Protein AF-A0A924JTC8-F1 (afdb_monomer)

Radius of gyration: 13.5 Å; Cα contacts (8 Å, |Δi|>4): 48; chains: 1; bounding box: 22×36×29 Å

Sequence (80 aa):
MTISDESIPAFVLSRLASAHPDTVDRLYRLVLKRPAFRWATEGDALLRERKPLWFATADLPDLTLMPQIVVDAMARATTP

Solvent-accessible surface area (backbone atoms only — not comparable to full-atom values): 5029 Å² total; per-residue (Å²): 140,72,87,79,57,78,64,63,51,70,66,57,56,53,50,48,36,72,78,35,49,69,61,43,24,53,50,48,16,61,75,70,68,36,84,82,52,45,49,94,81,45,38,68,61,50,41,49,74,77,42,40,73,75,68,74,39,98,72,66,60,97,75,70,81,71,51,66,71,57,56,55,52,50,54,62,72,71,55,132

Structure (mmCIF, N/CA/C/O backbone):
data_AF-A0A924JTC8-F1
#
_entry.id   AF-A0A924JTC8-F1
#
loop_
_atom_site.group_PDB
_atom_site.id
_atom_site.type_symbol
_atom_site.label_atom_id
_atom_site.label_alt_id
_atom_site.label_comp_id
_atom_site.label_asym_id
_atom_site.label_entity_id
_atom_site.label_seq_id
_atom_site.pdbx_PDB_ins_code
_atom_site.Cartn_x
_atom_site.Cartn_y
_atom_site.Cartn_z
_atom_site.occupancy
_atom_site.B_iso_or_equiv
_atom_site.auth_seq_id
_atom_site.auth_comp_id
_atom_site.auth_asym_id
_atom_site.auth_atom_id
_atom_site.pdbx_PDB_model_num
ATOM 1 N N . MET A 1 1 ? 13.767 5.083 9.747 1.00 38.50 1 MET A N 1
ATOM 2 C CA . MET A 1 1 ? 13.150 3.851 9.218 1.00 38.50 1 MET A CA 1
ATOM 3 C C . MET A 1 1 ? 12.594 4.181 7.845 1.00 38.50 1 MET A C 1
ATOM 5 O O . MET A 1 1 ? 11.553 4.813 7.737 1.00 38.50 1 MET A O 1
ATOM 9 N N . THR A 1 2 ? 13.388 3.926 6.814 1.00 39.84 2 THR A N 1
ATOM 10 C CA . THR A 1 2 ? 13.144 4.350 5.431 1.00 39.84 2 THR A CA 1
ATOM 11 C C . THR A 1 2 ? 12.333 3.261 4.728 1.00 39.84 2 THR A C 1
ATOM 13 O O . THR A 1 2 ? 12.721 2.103 4.777 1.00 39.84 2 THR A O 1
ATOM 16 N N . ILE A 1 3 ? 11.220 3.619 4.078 1.00 53.34 3 ILE A N 1
ATOM 17 C CA . ILE A 1 3 ? 10.321 2.702 3.334 1.00 53.34 3 ILE A CA 1
ATOM 18 C C . ILE A 1 3 ? 10.975 2.067 2.086 1.00 53.34 3 ILE A C 1
ATOM 20 O O . ILE A 1 3 ? 10.346 1.293 1.371 1.00 53.34 3 ILE A O 1
ATOM 24 N N . SER A 1 4 ? 12.248 2.355 1.826 1.00 52.72 4 SER A N 1
ATOM 25 C CA . SER A 1 4 ? 13.013 1.851 0.683 1.00 52.72 4 SER A CA 1
ATOM 26 C C . SER A 1 4 ? 13.482 0.405 0.864 1.00 52.72 4 SER A C 1
ATOM 28 O O . SER A 1 4 ? 14.572 0.058 0.422 1.00 52.72 4 SER A O 1
ATOM 30 N N . ASP A 1 5 ? 12.694 -0.435 1.534 1.00 54.72 5 ASP A N 1
ATOM 31 C CA . ASP A 1 5 ? 12.946 -1.867 1.498 1.00 54.72 5 ASP A CA 1
ATOM 32 C C . ASP A 1 5 ? 12.493 -2.378 0.123 1.00 54.72 5 ASP A C 1
ATOM 34 O O . ASP A 1 5 ? 11.299 -2.529 -0.178 1.00 54.72 5 ASP A O 1
ATOM 38 N N . GLU A 1 6 ? 13.462 -2.536 -0.777 1.00 58.41 6 GLU A N 1
ATOM 39 C CA . GLU A 1 6 ? 13.236 -3.085 -2.111 1.00 58.41 6 GLU A CA 1
ATOM 40 C C . GLU A 1 6 ? 12.781 -4.546 -2.068 1.00 58.41 6 GLU A C 1
ATOM 42 O O . GLU A 1 6 ? 12.224 -5.018 -3.057 1.00 58.41 6 GLU A O 1
ATOM 47 N N . SER A 1 7 ? 12.912 -5.230 -0.923 1.00 61.62 7 SER A N 1
ATOM 48 C CA . SER A 1 7 ? 12.537 -6.638 -0.797 1.00 61.62 7 SER A CA 1
ATOM 49 C C . SER A 1 7 ? 11.039 -6.886 -0.936 1.00 61.62 7 SER A C 1
ATOM 51 O O . SER A 1 7 ? 10.659 -7.976 -1.344 1.00 61.62 7 SER A O 1
ATOM 53 N N . ILE A 1 8 ? 10.179 -5.905 -0.632 1.00 69.62 8 ILE A N 1
ATOM 54 C CA . ILE A 1 8 ? 8.726 -6.082 -0.745 1.00 69.62 8 ILE A CA 1
ATOM 55 C C . ILE A 1 8 ? 8.258 -5.665 -2.148 1.00 69.62 8 ILE A C 1
ATOM 57 O O . ILE A 1 8 ? 8.341 -4.475 -2.487 1.00 69.62 8 ILE A O 1
ATOM 61 N N . PRO A 1 9 ? 7.714 -6.594 -2.955 1.00 76.69 9 PRO A N 1
ATOM 62 C CA . PRO A 1 9 ? 7.157 -6.277 -4.263 1.00 76.69 9 PRO A CA 1
ATOM 63 C C . PRO A 1 9 ? 5.998 -5.282 -4.200 1.00 76.69 9 PRO A C 1
ATOM 65 O O . PRO A 1 9 ? 5.163 -5.339 -3.293 1.00 76.69 9 PRO A O 1
ATOM 68 N N . ALA A 1 10 ? 5.885 -4.414 -5.210 1.00 80.06 10 ALA A N 1
ATOM 69 C CA . ALA A 1 10 ? 4.783 -3.452 -5.309 1.00 80.06 10 ALA A CA 1
ATOM 70 C C . ALA A 1 10 ? 3.403 -4.144 -5.293 1.00 80.06 10 ALA A C 1
ATOM 72 O O . ALA A 1 10 ? 2.486 -3.677 -4.619 1.00 80.06 10 ALA A O 1
ATOM 73 N N . PHE A 1 11 ? 3.273 -5.306 -5.945 1.00 80.19 11 PHE A N 1
ATOM 74 C CA . PHE A 1 11 ? 2.012 -6.055 -5.974 1.00 80.19 11 PHE A CA 1
ATOM 75 C C . PHE A 1 11 ? 1.594 -6.592 -4.596 1.00 80.19 11 PHE A C 1
ATOM 77 O O . PHE A 1 11 ? 0.398 -6.680 -4.319 1.00 80.19 11 PHE A O 1
ATOM 84 N N . VAL A 1 12 ? 2.547 -6.935 -3.716 1.00 81.44 12 VAL A N 1
ATOM 85 C CA . VAL A 1 12 ? 2.244 -7.401 -2.350 1.00 81.44 12 VAL A CA 1
ATOM 86 C C . VAL A 1 12 ? 1.590 -6.274 -1.563 1.00 81.44 12 VAL A C 1
ATOM 88 O O . VAL A 1 12 ? 0.583 -6.495 -0.894 1.00 81.44 12 VAL A O 1
ATOM 91 N N . LEU A 1 13 ? 2.112 -5.053 -1.699 1.00 82.62 13 LEU A N 1
ATOM 92 C CA . LEU A 1 13 ? 1.543 -3.866 -1.065 1.00 82.62 13 LEU A CA 1
ATOM 93 C C . LEU A 1 13 ? 0.134 -3.572 -1.600 1.00 82.62 13 LEU A C 1
ATOM 95 O O . LEU A 1 13 ? -0.784 -3.357 -0.811 1.00 82.62 13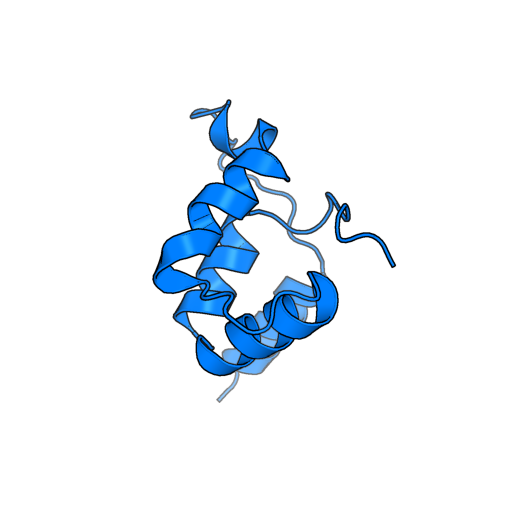 LEU A O 1
ATOM 99 N N . SER A 1 14 ? -0.071 -3.664 -2.918 1.00 83.88 14 SER A N 1
ATOM 100 C CA . SER A 1 14 ? -1.401 -3.516 -3.529 1.00 83.88 14 SER A CA 1
ATOM 101 C C . SER A 1 14 ? -2.398 -4.578 -3.048 1.00 83.88 14 SER A C 1
ATOM 103 O O . SER A 1 14 ? -3.559 -4.263 -2.772 1.00 83.88 14 SER A O 1
ATOM 105 N N . ARG A 1 15 ? -1.956 -5.834 -2.895 1.00 85.31 15 ARG A N 1
ATOM 106 C CA . ARG A 1 15 ? -2.800 -6.933 -2.404 1.00 85.31 15 ARG A CA 1
ATOM 107 C C . ARG A 1 15 ? -3.166 -6.751 -0.933 1.00 85.31 15 ARG A C 1
ATOM 109 O O . ARG A 1 15 ? -4.330 -6.912 -0.579 1.00 85.31 15 ARG A O 1
ATOM 1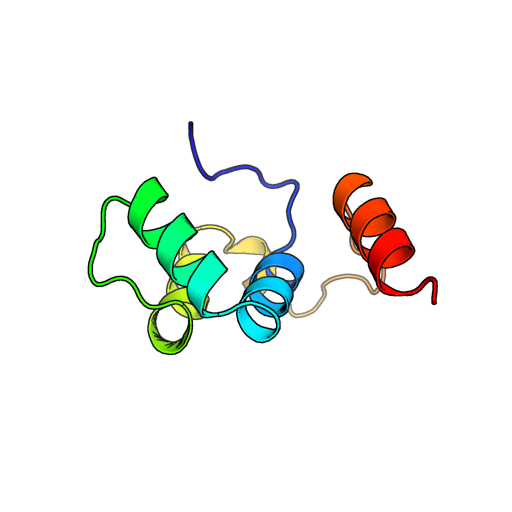16 N N . LEU A 1 16 ? -2.203 -6.363 -0.097 1.00 84.88 16 LEU A N 1
ATOM 117 C CA . LEU A 1 16 ? -2.438 -6.048 1.314 1.00 84.88 16 LEU A CA 1
ATOM 118 C C . LEU A 1 16 ? -3.435 -4.904 1.475 1.00 84.88 16 LEU A C 1
ATOM 120 O O . LEU A 1 16 ? -4.322 -4.987 2.315 1.00 84.88 16 LEU A O 1
ATOM 124 N N . ALA A 1 17 ? -3.333 -3.867 0.648 1.00 87.94 17 ALA A N 1
ATOM 125 C CA . ALA A 1 17 ? -4.267 -2.754 0.701 1.00 87.94 17 ALA A CA 1
ATOM 126 C C . ALA A 1 17 ? -5.676 -3.120 0.240 1.00 87.94 17 ALA A C 1
ATOM 128 O O . ALA A 1 17 ? -6.649 -2.594 0.769 1.00 87.94 17 ALA A O 1
ATOM 129 N N . SER A 1 18 ? -5.787 -4.041 -0.718 1.00 86.25 18 SER A N 1
ATOM 130 C CA . SER A 1 18 ? -7.083 -4.560 -1.161 1.00 86.25 18 SER A CA 1
ATOM 131 C C . SER A 1 18 ? -7.746 -5.417 -0.077 1.00 86.25 18 SER A C 1
ATOM 133 O O . SER A 1 18 ? -8.956 -5.345 0.106 1.00 86.25 18 SER A O 1
ATOM 135 N N . ALA A 1 19 ? -6.960 -6.211 0.659 1.00 87.56 19 ALA A N 1
ATOM 136 C CA . ALA A 1 19 ? -7.458 -7.073 1.732 1.00 87.56 19 ALA A CA 1
ATOM 137 C C . ALA A 1 19 ? -7.719 -6.320 3.052 1.00 87.56 19 ALA A C 1
ATOM 139 O O . ALA A 1 19 ? -8.644 -6.659 3.787 1.00 87.56 19 ALA A O 1
ATOM 140 N N . HIS A 1 20 ? -6.907 -5.306 3.363 1.00 87.88 20 HIS A N 1
ATOM 141 C CA . HIS A 1 20 ? -6.914 -4.588 4.641 1.00 87.88 20 HIS A CA 1
ATOM 142 C C . HIS A 1 20 ? -6.786 -3.064 4.444 1.00 87.88 20 HIS A C 1
ATOM 144 O O . HIS A 1 20 ? -5.800 -2.461 4.885 1.00 87.88 20 HIS A O 1
ATOM 150 N N . PRO A 1 21 ? -7.771 -2.414 3.797 1.00 86.81 21 PRO A N 1
ATOM 151 C CA . PRO A 1 21 ? -7.668 -1.013 3.383 1.00 86.81 21 PRO A CA 1
ATOM 152 C C . PRO A 1 21 ? -7.431 -0.050 4.555 1.00 86.81 21 PRO A C 1
ATOM 154 O O . PRO A 1 21 ? -6.518 0.772 4.496 1.00 86.81 21 PRO A O 1
ATOM 157 N N . ASP A 1 22 ? -8.166 -0.195 5.662 1.00 89.38 22 ASP A N 1
ATOM 158 C CA . ASP A 1 22 ? -8.027 0.693 6.827 1.00 89.38 22 ASP A CA 1
ATOM 159 C C . ASP A 1 22 ? -6.673 0.541 7.531 1.00 89.38 22 ASP A C 1
ATOM 161 O O . ASP A 1 22 ? -6.075 1.516 8.001 1.00 89.38 22 ASP A O 1
ATOM 165 N N . THR A 1 23 ? -6.169 -0.694 7.605 1.00 88.50 23 THR A N 1
ATOM 166 C CA . THR A 1 23 ? -4.871 -1.001 8.211 1.00 88.50 23 THR A CA 1
ATOM 167 C C . THR A 1 23 ? -3.741 -0.390 7.394 1.00 88.50 23 THR A C 1
ATOM 169 O O . THR A 1 23 ? -2.840 0.230 7.964 1.00 88.50 23 THR A O 1
ATOM 172 N N . VAL A 1 24 ? -3.803 -0.524 6.068 1.00 89.00 24 VAL A N 1
ATOM 173 C CA . VAL A 1 24 ? -2.798 0.039 5.164 1.00 89.00 24 VAL A CA 1
ATOM 174 C C . VAL A 1 24 ? -2.845 1.564 5.175 1.00 89.00 24 VAL A C 1
ATOM 176 O O . VAL A 1 24 ? -1.797 2.192 5.319 1.00 89.00 24 VAL A O 1
ATOM 179 N N . ASP A 1 25 ? -4.029 2.174 5.142 1.00 90.06 25 ASP A N 1
ATOM 180 C CA . ASP A 1 25 ? -4.179 3.624 5.282 1.00 90.06 25 ASP A CA 1
ATOM 181 C C . ASP A 1 25 ? -3.540 4.131 6.578 1.00 90.06 25 ASP A C 1
ATOM 183 O O . ASP A 1 25 ? -2.727 5.056 6.557 1.00 90.06 25 ASP A O 1
ATOM 187 N N . ARG A 1 26 ? -3.853 3.505 7.719 1.00 90.19 26 ARG A N 1
ATOM 188 C CA . ARG A 1 26 ? -3.280 3.893 9.015 1.00 90.19 26 ARG A CA 1
ATOM 189 C C . ARG A 1 26 ? -1.757 3.757 9.026 1.00 90.19 26 ARG A C 1
ATOM 191 O O . ARG A 1 26 ? -1.076 4.668 9.501 1.00 90.19 26 ARG A O 1
ATOM 198 N N . LEU A 1 27 ? -1.231 2.649 8.506 1.00 88.56 27 LEU A N 1
ATOM 199 C CA . LEU A 1 27 ? 0.207 2.399 8.438 1.00 88.56 27 LEU A CA 1
ATOM 200 C C . LEU A 1 27 ? 0.911 3.460 7.588 1.00 88.56 27 LEU A C 1
ATOM 202 O O . LEU A 1 27 ? 1.877 4.075 8.038 1.00 88.56 27 LEU A O 1
ATOM 206 N N . TYR A 1 28 ? 0.414 3.727 6.382 1.00 86.81 28 TYR A N 1
ATOM 207 C CA . TYR A 1 28 ? 1.052 4.685 5.483 1.00 86.81 28 TYR A CA 1
ATOM 208 C C . TYR A 1 28 ? 0.889 6.131 5.949 1.00 86.81 28 TYR A C 1
ATOM 210 O O . TYR A 1 28 ? 1.834 6.906 5.817 1.00 86.81 28 TYR A O 1
ATOM 218 N N . ARG A 1 29 ? -0.227 6.497 6.592 1.00 91.56 29 ARG A N 1
ATOM 219 C CA . ARG A 1 29 ? -0.363 7.804 7.263 1.00 91.56 29 ARG A CA 1
ATOM 220 C C . ARG A 1 29 ? 0.713 8.003 8.326 1.00 91.56 29 ARG A C 1
ATOM 222 O O . ARG A 1 29 ? 1.300 9.083 8.398 1.00 91.56 29 ARG A O 1
ATOM 229 N N . LEU A 1 30 ? 0.988 6.965 9.121 1.00 89.25 30 LEU A N 1
ATOM 230 C CA . LEU A 1 30 ? 2.010 6.996 10.165 1.00 89.25 30 LEU A CA 1
ATOM 231 C C . LEU A 1 30 ? 3.414 7.130 9.568 1.00 89.25 30 LEU A C 1
ATOM 233 O O . LEU A 1 30 ? 4.172 8.012 9.968 1.00 89.25 30 LEU A O 1
ATOM 237 N N . VAL A 1 31 ? 3.760 6.281 8.598 1.00 85.88 31 VAL A N 1
ATOM 238 C CA . VAL A 1 31 ? 5.128 6.236 8.067 1.00 85.88 31 VAL A CA 1
ATOM 239 C C . VAL A 1 31 ? 5.438 7.430 7.163 1.00 85.88 31 VAL A C 1
ATOM 241 O O . VAL A 1 31 ? 6.522 8.003 7.256 1.00 85.88 31 VAL A O 1
ATOM 244 N N . LEU A 1 32 ? 4.486 7.856 6.328 1.00 85.50 32 LEU A N 1
ATOM 245 C CA . LEU A 1 32 ? 4.648 9.038 5.476 1.00 85.50 32 LEU A CA 1
ATOM 246 C C . LEU A 1 32 ? 4.454 10.352 6.244 1.00 85.50 32 LEU A C 1
ATOM 248 O O . LEU A 1 32 ? 4.723 11.413 5.688 1.00 85.50 32 LEU A O 1
ATOM 252 N N . LYS A 1 33 ? 3.968 10.301 7.494 1.00 88.81 33 LYS A N 1
ATOM 253 C CA . LYS A 1 33 ? 3.531 11.470 8.278 1.00 88.81 33 LYS A CA 1
ATOM 254 C C . LYS A 1 33 ? 2.492 12.331 7.541 1.00 88.81 33 LYS A C 1
ATOM 256 O O . LYS A 1 33 ? 2.456 13.549 7.694 1.00 88.81 33 LYS A O 1
ATOM 261 N N . ARG A 1 34 ? 1.636 11.697 6.733 1.00 89.88 34 ARG A N 1
ATOM 262 C CA . ARG A 1 34 ? 0.583 12.344 5.934 1.00 89.88 34 ARG A CA 1
ATOM 263 C C . ARG A 1 34 ? -0.783 11.859 6.424 1.00 89.88 34 ARG A C 1
ATOM 265 O O . ARG A 1 34 ? -1.232 10.819 5.959 1.00 89.88 34 ARG A O 1
ATOM 272 N N . PRO A 1 35 ? -1.468 12.569 7.339 1.00 89.44 35 PRO A N 1
ATOM 273 C CA . PRO A 1 35 ? -2.692 12.073 7.982 1.00 89.44 35 PRO A CA 1
ATOM 274 C C . PRO A 1 35 ? -3.885 11.917 7.027 1.00 89.44 35 PRO A C 1
ATOM 276 O O . PRO A 1 35 ? 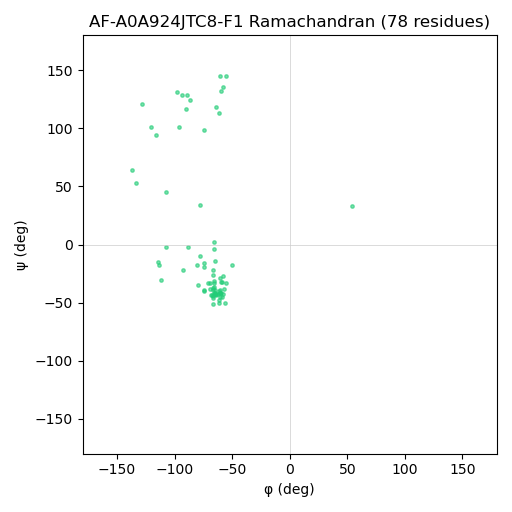-4.790 11.138 7.310 1.00 89.44 35 PRO A O 1
ATOM 279 N N . ALA A 1 36 ? -3.876 12.625 5.896 1.00 91.38 36 ALA A N 1
ATOM 280 C CA . ALA A 1 36 ? -4.907 12.538 4.865 1.00 91.38 36 ALA A CA 1
ATOM 281 C C . ALA A 1 36 ? -4.642 11.448 3.810 1.00 91.38 36 ALA A C 1
ATOM 283 O O . ALA A 1 36 ? -5.467 11.279 2.918 1.00 91.38 36 ALA A O 1
ATOM 284 N N . PHE A 1 37 ?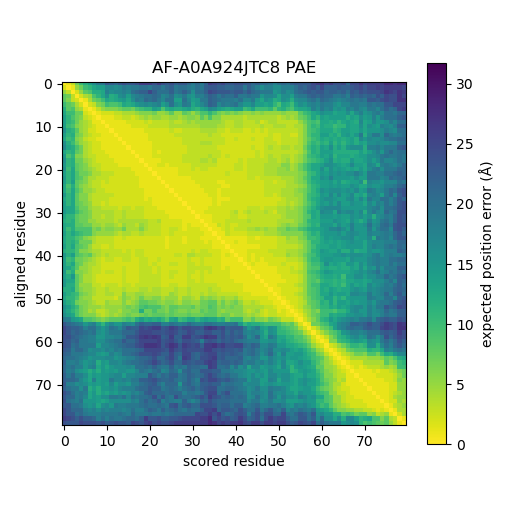 -3.517 10.725 3.898 1.00 90.81 37 PHE A N 1
ATOM 285 C CA . PHE A 1 37 ? -3.150 9.729 2.894 1.00 90.81 37 PHE A CA 1
ATOM 286 C C . PHE A 1 37 ? -4.216 8.636 2.774 1.00 90.81 37 PHE A C 1
ATOM 288 O O . PHE A 1 37 ? -4.649 8.070 3.787 1.00 90.81 37 PHE A O 1
ATOM 295 N N . ARG A 1 38 ? -4.599 8.325 1.535 1.00 93.00 38 ARG A N 1
ATOM 296 C CA . ARG A 1 38 ? -5.491 7.209 1.206 1.00 93.00 38 ARG A CA 1
ATOM 297 C C . ARG A 1 38 ? -4.875 6.330 0.136 1.00 93.00 38 ARG A C 1
ATOM 299 O O . ARG A 1 38 ? -4.638 6.778 -0.985 1.00 93.00 38 ARG A O 1
ATOM 306 N N . TRP A 1 39 ? -4.679 5.055 0.453 1.00 88.25 39 TRP A N 1
ATOM 307 C CA . TRP A 1 39 ? -4.094 4.093 -0.471 1.00 88.25 39 TRP A CA 1
ATOM 308 C C . TRP A 1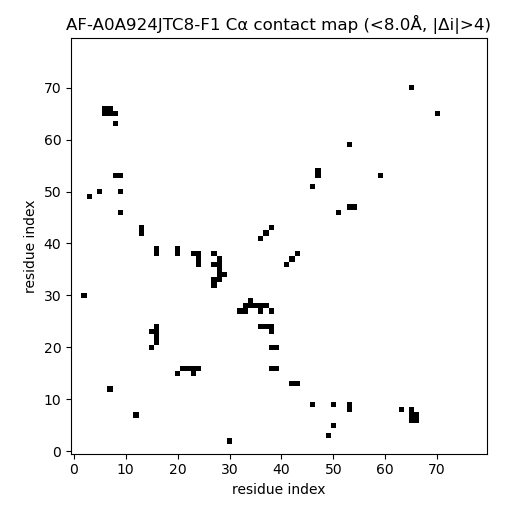 39 ? -4.931 3.939 -1.742 1.00 88.25 39 TRP A C 1
ATOM 310 O O . TRP A 1 39 ? -4.377 3.886 -2.835 1.00 88.25 39 TRP A O 1
ATOM 320 N N . ALA A 1 40 ? -6.260 3.945 -1.611 1.00 88.56 40 ALA A N 1
ATOM 321 C CA . ALA A 1 40 ? -7.184 3.792 -2.735 1.00 88.56 40 ALA A CA 1
ATOM 322 C C . ALA A 1 40 ? -7.005 4.851 -3.842 1.00 88.56 40 ALA A C 1
ATOM 324 O O . ALA A 1 40 ? -7.316 4.578 -4.996 1.00 88.56 40 ALA A O 1
ATOM 325 N N . THR A 1 41 ? -6.512 6.046 -3.504 1.00 91.62 41 THR 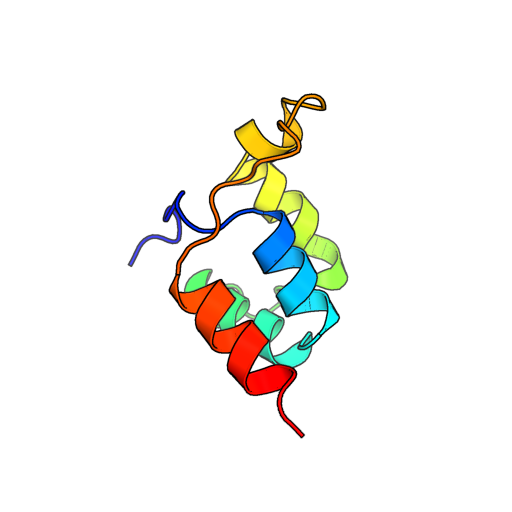A N 1
ATOM 326 C CA . THR A 1 41 ? -6.330 7.155 -4.457 1.00 91.62 41 THR A CA 1
ATOM 327 C C . THR A 1 41 ? -4.867 7.484 -4.721 1.00 91.62 41 THR A C 1
ATOM 329 O O . THR A 1 41 ? -4.529 7.949 -5.803 1.00 91.62 41 THR A O 1
ATOM 332 N N . GLU A 1 42 ? -3.989 7.269 -3.741 1.00 90.62 42 GLU A N 1
ATOM 333 C CA . GLU A 1 42 ? -2.593 7.716 -3.793 1.00 90.62 42 GLU A CA 1
ATOM 334 C C . GLU A 1 42 ? -1.581 6.566 -3.822 1.00 90.62 42 GLU A C 1
ATOM 336 O O . GLU A 1 42 ? -0.412 6.795 -4.131 1.00 90.62 42 GLU A O 1
ATOM 341 N N . GLY A 1 43 ? -1.994 5.335 -3.500 1.00 87.06 43 GLY A N 1
ATOM 342 C CA . GLY A 1 43 ? -1.092 4.188 -3.358 1.00 87.06 43 GLY A CA 1
ATOM 343 C C . GLY A 1 43 ? -0.363 3.849 -4.653 1.00 87.06 43 GLY A C 1
ATOM 344 O O . GLY A 1 43 ? 0.845 3.646 -4.656 1.00 87.06 43 GLY A O 1
ATOM 345 N N . ASP A 1 44 ? -1.074 3.875 -5.774 1.00 86.50 44 ASP A N 1
ATOM 346 C CA . ASP A 1 44 ? -0.519 3.582 -7.095 1.00 86.50 44 ASP A CA 1
ATOM 347 C C . ASP A 1 44 ? 0.519 4.636 -7.541 1.00 86.50 44 ASP A C 1
ATOM 349 O O . ASP A 1 44 ? 1.605 4.298 -8.012 1.00 86.50 44 ASP A O 1
ATOM 353 N N . ALA A 1 45 ? 0.253 5.924 -7.295 1.00 88.00 45 ALA A N 1
ATOM 354 C CA . ALA A 1 45 ? 1.224 6.994 -7.537 1.00 88.00 45 ALA A CA 1
ATOM 355 C C . ALA A 1 45 ? 2.459 6.866 -6.626 1.00 88.00 45 ALA A C 1
ATOM 357 O O . ALA A 1 45 ? 3.591 6.983 -7.097 1.00 88.00 45 ALA A O 1
ATOM 358 N N . LEU A 1 46 ? 2.248 6.551 -5.343 1.00 87.75 46 LEU A N 1
ATOM 359 C CA . LEU A 1 46 ? 3.322 6.321 -4.377 1.00 87.75 46 LEU A CA 1
ATOM 360 C C . LEU A 1 46 ? 4.219 5.147 -4.793 1.00 87.75 46 LEU A C 1
ATOM 362 O O . LEU A 1 46 ? 5.442 5.228 -4.675 1.00 87.75 46 LEU A O 1
ATOM 366 N N . LEU A 1 47 ? 3.628 4.056 -5.283 1.00 85.19 47 LEU A N 1
ATOM 367 C CA . LEU A 1 47 ? 4.371 2.893 -5.754 1.00 85.19 47 LEU A CA 1
ATOM 368 C C . LEU A 1 47 ? 5.185 3.213 -7.012 1.00 85.19 47 LEU A C 1
ATOM 370 O O . LEU A 1 47 ? 6.337 2.793 -7.087 1.00 85.19 47 LEU A O 1
ATOM 374 N N . ARG A 1 48 ? 4.659 4.000 -7.958 1.00 83.19 48 ARG A N 1
ATOM 375 C CA . ARG A 1 48 ? 5.445 4.443 -9.125 1.00 83.19 48 ARG A CA 1
ATOM 376 C C . ARG A 1 48 ? 6.616 5.344 -8.746 1.00 83.19 48 ARG A C 1
ATOM 378 O O . ARG A 1 48 ? 7.691 5.195 -9.315 1.00 83.19 48 ARG A O 1
ATOM 385 N N . GLU A 1 49 ? 6.430 6.238 -7.775 1.00 83.81 49 GLU A N 1
ATOM 386 C CA . GLU A 1 49 ? 7.499 7.115 -7.277 1.00 83.81 49 GLU A CA 1
ATOM 387 C C . GLU A 1 49 ? 8.596 6.317 -6.556 1.00 83.81 49 GLU A C 1
ATOM 389 O O . GLU A 1 49 ? 9.785 6.543 -6.771 1.00 83.81 49 GLU A O 1
ATOM 394 N N . ARG A 1 50 ? 8.207 5.383 -5.678 1.00 81.88 50 ARG A N 1
ATOM 395 C CA . ARG A 1 50 ? 9.137 4.693 -4.766 1.00 81.88 50 ARG A CA 1
ATOM 396 C C . ARG A 1 50 ? 9.688 3.382 -5.297 1.00 81.88 50 ARG A C 1
ATOM 398 O O . ARG A 1 50 ? 10.718 2.928 -4.811 1.00 81.88 50 ARG A O 1
ATOM 405 N N . LYS A 1 51 ? 8.998 2.760 -6.247 1.00 76.31 51 LYS A N 1
ATOM 406 C CA . LYS A 1 51 ? 9.340 1.464 -6.837 1.00 76.31 51 LYS A CA 1
ATOM 407 C C . LYS A 1 51 ? 9.242 1.529 -8.372 1.00 76.31 51 LYS A C 1
ATOM 409 O O . LYS A 1 51 ? 8.581 0.678 -8.964 1.00 76.31 51 LYS A O 1
ATOM 414 N 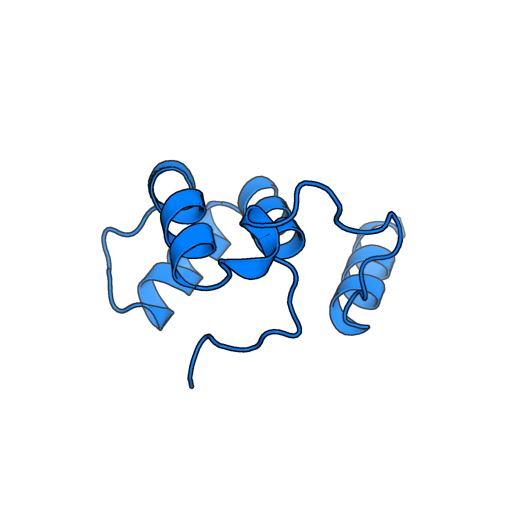N . PRO A 1 52 ? 9.906 2.494 -9.042 1.00 75.88 52 PRO A N 1
ATOM 415 C CA . PRO A 1 52 ? 9.741 2.725 -10.480 1.00 75.88 52 PRO A CA 1
ATOM 416 C C . PRO A 1 52 ? 10.102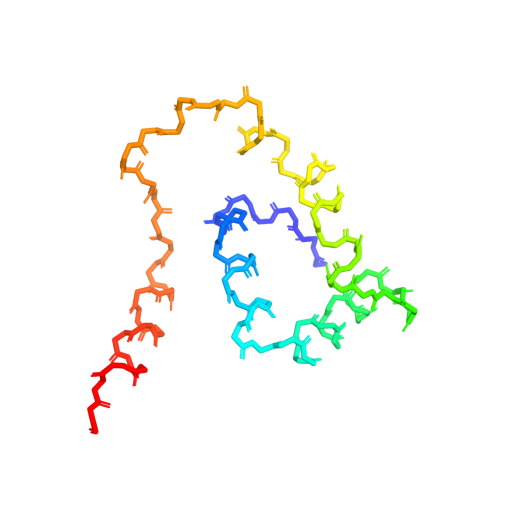 1.502 -11.335 1.00 75.88 52 PRO A C 1
ATOM 418 O O . PRO A 1 52 ? 9.442 1.252 -12.338 1.00 75.88 52 PRO A O 1
ATOM 421 N N . LEU A 1 53 ? 11.073 0.684 -10.911 1.00 71.50 53 LEU A N 1
ATOM 422 C CA . LEU A 1 53 ? 11.485 -0.540 -11.619 1.00 71.50 53 LEU A CA 1
ATOM 423 C C . LEU A 1 53 ? 10.354 -1.576 -11.765 1.00 71.50 53 LEU A C 1
ATOM 425 O O . LEU A 1 53 ? 10.315 -2.302 -12.756 1.00 71.50 53 LEU A O 1
ATOM 429 N N . TRP A 1 54 ? 9.397 -1.597 -10.830 1.00 67.69 54 TRP A N 1
ATOM 430 C CA . TRP A 1 54 ? 8.223 -2.479 -10.876 1.00 67.69 54 TRP A CA 1
ATOM 431 C C . TRP A 1 54 ? 7.172 -2.038 -11.899 1.00 67.69 54 TRP A C 1
ATOM 433 O O . TRP A 1 54 ? 6.288 -2.817 -12.234 1.00 67.69 54 TRP A O 1
ATOM 443 N N . PHE A 1 55 ? 7.254 -0.796 -12.379 1.00 69.88 55 PHE A N 1
ATOM 444 C CA . PHE A 1 55 ? 6.334 -0.226 -13.368 1.00 69.88 55 PHE A CA 1
ATOM 445 C C . PHE A 1 55 ? 7.018 0.077 -14.704 1.00 69.88 55 PHE A C 1
ATOM 447 O O . PHE A 1 55 ? 6.336 0.249 -15.708 1.00 69.88 55 PHE A O 1
ATOM 454 N N . ALA A 1 56 ? 8.352 0.143 -14.725 1.00 67.44 56 ALA A N 1
ATOM 455 C CA . ALA A 1 56 ? 9.151 0.337 -15.932 1.00 67.44 56 ALA A CA 1
ATOM 456 C C . ALA A 1 56 ? 9.224 -0.924 -16.807 1.00 67.44 56 ALA A C 1
ATOM 458 O O . ALA A 1 56 ? 9.526 -0.827 -17.994 1.00 67.44 56 ALA A O 1
ATOM 459 N N . THR A 1 57 ? 8.929 -2.094 -16.237 1.00 56.00 57 THR A N 1
ATOM 460 C CA . THR A 1 57 ? 9.095 -3.382 -16.910 1.00 56.00 57 THR A CA 1
ATOM 461 C C . THR A 1 57 ? 7.743 -4.086 -16.974 1.00 56.00 57 THR A C 1
ATOM 463 O O . THR A 1 57 ? 7.298 -4.679 -15.998 1.00 56.00 57 THR A O 1
ATOM 466 N N . ALA A 1 58 ? 7.084 -4.039 -18.136 1.00 51.28 58 ALA A N 1
ATOM 467 C CA . ALA A 1 58 ? 5.980 -4.951 -18.466 1.00 51.28 58 ALA A CA 1
ATOM 468 C C . ALA A 1 58 ? 6.451 -6.423 -18.595 1.00 51.28 58 ALA A C 1
ATOM 470 O O . ALA A 1 58 ? 5.632 -7.315 -18.767 1.00 51.28 58 ALA A O 1
ATOM 471 N N . ASP A 1 59 ? 7.764 -6.645 -18.469 1.00 50.44 59 ASP A N 1
ATOM 472 C CA . ASP A 1 59 ? 8.497 -7.913 -18.495 1.00 50.44 59 ASP A CA 1
ATOM 473 C C . ASP A 1 59 ? 8.996 -8.287 -17.082 1.00 50.44 59 ASP A C 1
ATOM 475 O O . ASP A 1 59 ? 10.158 -8.636 -16.867 1.00 50.44 59 ASP A O 1
ATOM 479 N N . LEU A 1 60 ? 8.142 -8.159 -16.060 1.00 52.25 60 LEU A N 1
ATOM 480 C CA . LEU A 1 60 ? 8.435 -8.827 -14.791 1.00 52.25 60 LEU A CA 1
ATOM 481 C C . LEU A 1 60 ? 8.408 -10.337 -15.075 1.00 52.25 60 LEU A C 1
ATOM 483 O O . LEU A 1 60 ? 7.365 -10.829 -15.506 1.00 52.25 60 LEU A O 1
ATOM 487 N N . PRO A 1 61 ? 9.514 -11.079 -14.883 1.00 49.34 61 PRO A N 1
ATOM 488 C CA . PRO A 1 61 ? 9.485 -12.522 -15.066 1.00 49.34 61 PRO A CA 1
ATOM 489 C C . PRO A 1 61 ? 8.390 -13.128 -14.177 1.00 49.34 61 PRO A C 1
ATOM 491 O O . PRO A 1 61 ? 8.196 -12.678 -13.044 1.00 49.34 61 PRO A O 1
ATOM 494 N N . ASP A 1 62 ? 7.721 -14.184 -14.659 1.00 49.22 62 ASP A N 1
ATOM 495 C CA . ASP A 1 62 ? 6.714 -14.963 -13.902 1.00 49.22 62 ASP A CA 1
ATOM 496 C C . ASP A 1 62 ? 7.220 -15.409 -12.512 1.00 49.22 62 ASP A C 1
ATOM 498 O O . ASP A 1 62 ? 6.441 -15.750 -11.622 1.00 49.22 62 ASP A O 1
ATOM 502 N N . LEU A 1 63 ? 8.542 -15.379 -12.303 1.00 44.31 63 LEU A N 1
ATOM 503 C CA . LEU A 1 63 ? 9.191 -15.524 -11.012 1.00 44.31 63 LEU A CA 1
ATOM 504 C C . LEU A 1 63 ? 9.514 -14.157 -10.394 1.00 44.31 63 LEU A C 1
ATOM 506 O O . LEU A 1 63 ? 10.535 -13.536 -10.689 1.00 44.31 63 LEU A O 1
ATOM 510 N N . THR A 1 64 ? 8.684 -13.729 -9.448 1.00 53.09 64 THR A N 1
ATOM 511 C CA . THR A 1 64 ? 9.060 -12.665 -8.517 1.00 53.09 64 THR A CA 1
ATOM 512 C C . THR A 1 64 ? 9.542 -13.256 -7.196 1.00 53.09 64 THR A C 1
ATOM 514 O O . THR A 1 64 ? 8.865 -14.093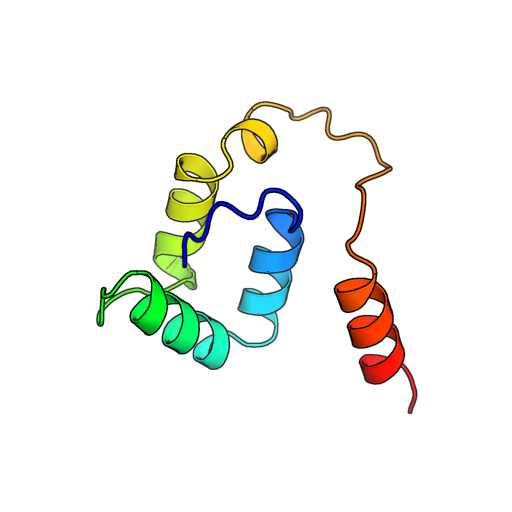 -6.599 1.00 53.09 64 THR A O 1
ATOM 517 N N . LEU A 1 65 ? 10.694 -12.785 -6.706 1.00 54.81 65 LEU A N 1
ATOM 518 C CA . LEU A 1 65 ? 11.197 -13.133 -5.380 1.00 54.81 65 LEU A CA 1
ATOM 519 C C . LEU A 1 65 ? 10.195 -12.658 -4.314 1.00 54.81 65 LEU A C 1
ATOM 521 O O . LEU A 1 65 ? 9.973 -11.459 -4.139 1.00 54.81 65 LEU A O 1
ATOM 525 N N . MET A 1 66 ? 9.570 -13.599 -3.611 1.00 59.47 66 MET A N 1
ATOM 526 C CA . MET A 1 66 ? 8.698 -13.291 -2.482 1.00 59.47 66 MET A CA 1
ATOM 527 C C . MET A 1 66 ? 9.499 -13.363 -1.179 1.00 59.47 66 MET A C 1
ATOM 529 O O . MET A 1 66 ? 10.129 -14.388 -0.917 1.00 59.47 66 MET A O 1
ATOM 533 N N . PRO A 1 67 ? 9.454 -12.329 -0.321 1.00 60.34 67 PRO A N 1
ATOM 534 C CA . PRO A 1 67 ? 9.993 -12.435 1.027 1.00 60.34 67 PRO A CA 1
ATOM 535 C C . PRO A 1 67 ? 9.315 -13.570 1.800 1.00 60.34 67 PRO A C 1
ATOM 537 O O . PRO A 1 67 ? 8.086 -13.671 1.802 1.00 60.34 67 PRO A O 1
ATOM 540 N N . GLN A 1 68 ? 10.101 -14.378 2.515 1.00 67.88 68 GLN A N 1
ATOM 541 C CA . GLN A 1 68 ? 9.604 -15.547 3.256 1.00 67.88 68 GLN A CA 1
ATOM 542 C C . GLN A 1 68 ? 8.483 -15.193 4.252 1.00 67.88 68 GLN A C 1
ATOM 544 O O . GLN A 1 68 ? 7.524 -15.940 4.404 1.00 67.88 68 GLN A O 1
ATOM 549 N N . ILE A 1 69 ? 8.528 -13.998 4.850 1.00 64.50 69 ILE A N 1
ATOM 550 C CA . ILE A 1 69 ? 7.476 -13.510 5.756 1.00 64.50 69 ILE A CA 1
ATOM 551 C C . ILE A 1 69 ? 6.089 -13.436 5.093 1.00 64.50 69 ILE A C 1
ATOM 553 O O . ILE A 1 69 ? 5.076 -13.662 5.756 1.00 64.50 69 ILE A O 1
ATOM 557 N N . VAL A 1 70 ? 6.033 -13.150 3.787 1.00 64.81 70 VAL A N 1
ATOM 558 C CA . VAL A 1 70 ? 4.785 -13.095 3.012 1.00 64.81 70 VAL A CA 1
ATOM 559 C C . VAL A 1 70 ? 4.263 -14.507 2.752 1.00 64.81 70 VAL A C 1
ATOM 561 O O . VAL A 1 70 ? 3.062 -14.743 2.866 1.00 64.81 70 VAL A O 1
ATOM 564 N N . VAL A 1 71 ? 5.160 -15.453 2.463 1.00 69.50 71 VAL A N 1
ATOM 565 C CA . VAL A 1 71 ? 4.823 -16.876 2.298 1.00 69.50 71 VAL A CA 1
ATOM 566 C C . VAL A 1 71 ? 4.234 -17.434 3.595 1.00 69.50 71 VAL A C 1
ATOM 568 O O . VAL A 1 71 ? 3.152 -18.021 3.583 1.00 69.50 71 VAL A O 1
ATOM 571 N N . ASP A 1 72 ? 4.878 -17.163 4.728 1.00 68.88 72 ASP A N 1
ATOM 572 C CA . ASP A 1 72 ? 4.423 -17.642 6.033 1.00 68.88 72 ASP A CA 1
ATOM 573 C C . ASP A 1 72 ? 3.082 -17.011 6.443 1.00 68.88 72 ASP A C 1
ATOM 575 O O . ASP A 1 72 ? 2.233 -17.661 7.054 1.00 68.88 72 ASP A O 1
ATOM 579 N N . ALA A 1 73 ? 2.870 -15.731 6.116 1.00 67.44 73 ALA A N 1
ATOM 580 C CA . ALA A 1 73 ? 1.598 -15.053 6.352 1.00 67.44 73 ALA A CA 1
ATOM 581 C C . ALA A 1 73 ? 0.460 -15.655 5.510 1.00 67.44 73 ALA A C 1
ATOM 583 O O . ALA A 1 73 ? -0.627 -15.885 6.037 1.00 67.44 73 ALA A O 1
ATOM 584 N N . MET A 1 74 ? 0.718 -15.969 4.237 1.00 67.06 74 MET A N 1
ATOM 585 C CA . MET A 1 74 ? -0.250 -16.634 3.357 1.00 67.06 74 MET A CA 1
ATOM 586 C C . MET A 1 74 ? -0.597 -18.048 3.845 1.00 67.06 74 MET A C 1
ATOM 588 O O . MET A 1 74 ? -1.772 -18.414 3.870 1.00 67.06 74 MET A O 1
ATOM 592 N N . ALA A 1 75 ? 0.396 -18.826 4.287 1.00 66.69 75 ALA A N 1
ATOM 593 C CA . ALA A 1 75 ? 0.179 -20.169 4.829 1.00 66.69 75 ALA A CA 1
ATOM 594 C C . ALA A 1 75 ? -0.725 -20.149 6.075 1.00 66.69 75 ALA A C 1
ATOM 596 O O . ALA A 1 75 ? -1.654 -20.950 6.191 1.00 66.69 75 ALA A O 1
ATOM 597 N N . ARG A 1 76 ? -0.514 -19.173 6.970 1.00 70.81 76 ARG A N 1
ATOM 598 C CA . ARG A 1 76 ? -1.364 -18.958 8.152 1.00 70.81 76 ARG A CA 1
ATOM 599 C C . ARG A 1 76 ? -2.792 -18.537 7.800 1.00 70.81 76 ARG A C 1
ATOM 601 O O . ARG A 1 76 ? -3.709 -18.905 8.517 1.00 70.81 76 ARG A O 1
ATOM 608 N N . ALA A 1 77 ? -2.983 -17.786 6.716 1.00 60.28 77 ALA A N 1
ATOM 609 C CA . ALA A 1 77 ? -4.301 -17.314 6.287 1.00 60.28 77 ALA A CA 1
ATOM 610 C C . ALA A 1 77 ? -5.128 -18.363 5.518 1.00 60.28 77 ALA A C 1
ATOM 612 O O . ALA A 1 77 ? -6.336 -18.195 5.380 1.00 60.28 77 ALA A O 1
ATOM 613 N N . THR A 1 78 ? -4.490 -19.418 4.997 1.00 47.44 78 THR A N 1
ATOM 614 C CA . THR A 1 78 ? -5.137 -20.437 4.141 1.00 47.44 78 THR A CA 1
ATOM 615 C C . THR A 1 78 ? -5.336 -21.780 4.861 1.00 47.44 78 THR A C 1
ATOM 617 O O . THR A 1 78 ? -5.903 -22.710 4.294 1.00 47.44 78 THR A O 1
ATOM 620 N N . THR A 1 79 ? -4.879 -21.896 6.110 1.00 43.31 79 THR A N 1
ATOM 621 C CA . THR A 1 79 ? -5.156 -23.062 6.961 1.00 43.31 79 THR A CA 1
ATOM 622 C C . THR A 1 79 ? -6.492 -22.826 7.685 1.00 43.31 79 THR A C 1
ATOM 624 O O . THR A 1 79 ? -6.620 -21.767 8.301 1.00 43.31 79 THR A O 1
ATOM 627 N N . PRO A 1 80 ? -7.482 -23.733 7.569 1.00 49.38 80 PRO A N 1
ATOM 628 C CA . PRO A 1 80 ? -8.789 -23.592 8.218 1.00 49.38 80 PRO A CA 1
ATOM 629 C C . PRO A 1 80 ? -8.720 -23.628 9.749 1.00 49.38 80 PRO A C 1
ATOM 631 O O . PRO A 1 80 ? -7.781 -24.255 10.293 1.00 49.38 80 PRO A O 1
#

Foldseek 3Di:
DDPLPLQAALVNLVVCCVVPVPVSLVVCCVVVVPNPDGCVPCVVVVCCVRPVVNVVDPCPDPDDRHDVVSVVVVVVVPDD

Nearest PDB structures (foldseek):
  2lrm-assembly1_B  TM=2.965E-01  e=1.092E+00  Escherichia coli K-12

Mean predicted aligned error: 10.76 Å

Secondary structure (DSSP, 8-state):
--S--TTS-HHHHHHHHHH-HHHHHHHHHHHHT-TT--HHHHHHHHHHHH-THHHH-S---S-----HHHHHHHHHHH--

pLDDT: mean 73.72, std 15.73, range [38.5, 93.0]